Protein AF-A0A6A6UKQ2-F1 (afdb_monomer_lite)

Foldseek 3Di:
DDDDDDPPDPDDDDDDVPPPPCPPVNVVVVLVVLVVVLVVVLVVLLVVLLVLLVVLLVLLVVLCVLQDDVLNVLLNLLSVLLNCCSPPPAQFADDPDDPDRPDDPPPQDPCNVVSLVVSLVSLVVLLVQLVVCVVVVNDHVNNNSVSSNSSNVSSVVSVVSSNVSRDHPVVVVVVVVVVVVVD

Structure (mmCIF, N/CA/C/O backbone):
data_AF-A0A6A6UKQ2-F1
#
_entry.id   AF-A0A6A6UKQ2-F1
#
loop_
_atom_site.group_PDB
_atom_site.id
_atom_site.type_symbol
_atom_site.label_atom_id
_atom_site.label_alt_id
_atom_site.label_comp_id
_atom_site.label_asym_id
_atom_site.label_entity_id
_atom_site.label_seq_id
_atom_site.pdbx_PDB_ins_code
_atom_site.Cartn_x
_atom_site.Cartn_y
_atom_site.Cartn_z
_atom_site.occupancy
_atom_site.B_iso_or_equiv
_atom_site.auth_seq_id
_atom_site.auth_comp_id
_atom_site.auth_asym_id
_atom_site.auth_atom_id
_atom_site.pdbx_PDB_model_num
ATOM 1 N N . MET A 1 1 ? -30.447 -41.770 9.746 1.00 37.84 1 MET A N 1
ATOM 2 C CA . MET A 1 1 ? -29.540 -41.079 8.798 1.00 37.84 1 MET A CA 1
ATOM 3 C C . MET A 1 1 ? -30.405 -40.211 7.889 1.00 37.84 1 MET A C 1
ATOM 5 O O . MET A 1 1 ? -31.390 -40.744 7.416 1.00 37.84 1 MET A O 1
ATOM 9 N N . ALA A 1 2 ? -30.193 -38.932 7.585 1.00 40.84 2 ALA A N 1
ATOM 10 C CA . ALA A 1 2 ? -29.421 -37.831 8.152 1.00 40.84 2 ALA A CA 1
ATOM 11 C C . ALA A 1 2 ? -29.992 -36.542 7.496 1.00 40.84 2 ALA A C 1
ATOM 13 O O . ALA A 1 2 ? -30.039 -36.449 6.277 1.00 40.84 2 ALA A O 1
ATOM 14 N N . THR A 1 3 ? -30.465 -35.604 8.324 1.00 48.41 3 THR A N 1
ATOM 15 C CA . THR A 1 3 ? -30.594 -34.143 8.109 1.00 48.41 3 THR A CA 1
ATOM 16 C C . THR A 1 3 ? -31.091 -33.590 6.762 1.00 48.41 3 THR A C 1
ATOM 18 O O . THR A 1 3 ? -30.302 -33.219 5.893 1.00 48.41 3 THR A O 1
ATOM 21 N N . THR A 1 4 ? -32.398 -33.328 6.686 1.00 44.38 4 THR A N 1
ATOM 22 C CA . THR A 1 4 ? -32.986 -32.350 5.755 1.00 44.38 4 THR A CA 1
ATOM 23 C C . THR A 1 4 ? -32.857 -30.947 6.357 1.00 44.38 4 THR A C 1
ATOM 25 O O . THR A 1 4 ? -33.493 -30.631 7.360 1.00 44.38 4 THR A O 1
ATOM 28 N N . ARG A 1 5 ? -32.005 -30.093 5.775 1.00 55.59 5 ARG A N 1
ATOM 29 C CA . ARG A 1 5 ? -31.874 -28.678 6.164 1.00 55.59 5 ARG A CA 1
ATOM 30 C C . ARG A 1 5 ? -33.072 -27.883 5.637 1.00 55.59 5 ARG A C 1
ATOM 32 O O . ARG A 1 5 ? -33.169 -27.639 4.437 1.00 55.59 5 ARG A O 1
ATOM 39 N N . LEU A 1 6 ? -33.958 -27.451 6.531 1.00 50.25 6 LEU A N 1
ATOM 40 C CA . LEU A 1 6 ? -35.013 -26.486 6.220 1.00 50.25 6 LEU A CA 1
ATOM 41 C C . LEU A 1 6 ? -34.372 -25.114 5.966 1.00 50.25 6 LEU A C 1
ATOM 43 O O . LEU A 1 6 ? -33.839 -24.488 6.881 1.00 50.25 6 LEU A O 1
ATOM 47 N N . ARG A 1 7 ? -34.420 -24.640 4.715 1.00 56.03 7 ARG A N 1
ATOM 48 C CA . ARG A 1 7 ? -34.223 -23.218 4.413 1.00 56.03 7 ARG A CA 1
ATOM 49 C C . ARG A 1 7 ? -35.402 -22.471 5.028 1.00 56.03 7 ARG A C 1
ATOM 51 O O . ARG A 1 7 ? -36.503 -22.502 4.488 1.00 56.03 7 ARG A O 1
ATOM 58 N N . ARG A 1 8 ? -35.172 -21.840 6.178 1.00 47.69 8 ARG A N 1
ATOM 59 C CA . ARG A 1 8 ? -36.111 -20.895 6.779 1.00 47.69 8 ARG A CA 1
ATOM 60 C C . ARG A 1 8 ? -36.181 -19.681 5.856 1.00 47.69 8 ARG A C 1
ATOM 62 O O . ARG A 1 8 ? -35.277 -18.853 5.854 1.00 47.69 8 ARG A O 1
ATOM 69 N N . ALA A 1 9 ? -37.202 -19.638 5.008 1.00 45.66 9 ALA A N 1
ATOM 70 C CA . ALA A 1 9 ? -37.552 -18.429 4.285 1.00 45.66 9 ALA A CA 1
ATOM 71 C C . ALA A 1 9 ? -37.905 -17.350 5.319 1.00 45.66 9 ALA A C 1
ATOM 73 O O . ALA A 1 9 ? -38.608 -17.643 6.290 1.00 45.66 9 ALA A O 1
ATOM 74 N N . LEU A 1 10 ? -37.387 -16.134 5.132 1.00 55.38 10 LEU A N 1
ATOM 75 C CA . LEU A 1 10 ? -37.852 -14.958 5.860 1.00 55.38 10 LEU A CA 1
ATOM 76 C C . LEU A 1 10 ? -39.317 -14.725 5.476 1.00 55.38 10 LEU A C 1
ATOM 78 O O . LEU A 1 10 ? -39.611 -14.089 4.469 1.00 55.38 10 LEU A O 1
ATOM 82 N N . ALA A 1 11 ? -40.227 -15.311 6.247 1.00 46.25 11 ALA A N 1
ATOM 83 C CA . ALA A 1 11 ? -41.631 -14.956 6.232 1.00 46.25 11 ALA A CA 1
ATOM 84 C C . ALA A 1 11 ? -41.791 -13.721 7.131 1.00 46.25 11 ALA A C 1
ATOM 86 O O . ALA A 1 11 ? -41.466 -13.826 8.317 1.00 46.25 11 ALA A O 1
ATOM 87 N N . PRO A 1 12 ? -42.245 -12.568 6.611 1.00 49.94 12 PRO A N 1
ATOM 88 C CA . PRO A 1 12 ? -42.694 -11.476 7.462 1.00 49.94 12 PRO A CA 1
ATOM 89 C C . PRO A 1 12 ? -44.024 -11.912 8.097 1.00 49.94 12 PRO A C 1
ATOM 91 O O . PRO A 1 12 ? -44.971 -12.189 7.354 1.00 49.94 12 PRO A O 1
ATOM 94 N N . PRO A 1 13 ? -44.114 -12.066 9.431 1.00 47.12 13 PRO A N 1
ATOM 95 C CA . PRO A 1 13 ? -45.378 -12.395 10.052 1.00 47.12 13 PRO A CA 1
ATOM 96 C C . PRO A 1 13 ? -46.236 -11.128 10.123 1.00 47.12 13 PRO A C 1
ATOM 98 O O . PRO A 1 13 ? -45.798 -10.065 10.552 1.00 47.12 13 PRO A O 1
ATOM 101 N N . THR A 1 14 ? -47.443 -11.300 9.611 1.00 44.00 14 THR A N 1
ATOM 102 C CA . THR A 1 14 ? -48.601 -10.411 9.540 1.00 44.00 14 THR A CA 1
ATOM 103 C C . THR A 1 14 ? -49.045 -9.822 10.880 1.00 44.00 14 THR A C 1
ATOM 105 O O . THR A 1 14 ? -49.025 -10.530 11.882 1.00 44.00 14 THR A O 1
ATOM 108 N N . ASP A 1 15 ? -49.518 -8.572 10.817 1.00 44.22 15 ASP A N 1
ATOM 109 C CA . ASP A 1 15 ? -50.519 -7.864 11.638 1.00 44.22 15 ASP A CA 1
ATOM 110 C C . ASP A 1 15 ? -51.111 -8.607 12.859 1.00 44.22 15 ASP A C 1
ATOM 112 O O . ASP A 1 15 ? -52.286 -8.974 12.865 1.00 44.22 15 ASP A O 1
ATOM 116 N N . ASP A 1 16 ? -50.323 -8.761 13.924 1.00 45.16 16 ASP A N 1
ATOM 117 C CA . ASP A 1 16 ? -50.795 -9.097 15.274 1.00 45.16 16 ASP A CA 1
ATOM 118 C C . ASP A 1 16 ? -50.137 -8.095 16.252 1.00 45.16 16 ASP A C 1
ATOM 120 O O . ASP A 1 16 ? -48.919 -7.904 16.179 1.00 45.16 16 ASP A O 1
ATOM 124 N N . PRO A 1 17 ? -50.877 -7.411 17.152 1.00 45.94 17 PRO A N 1
ATOM 125 C CA . PRO A 1 17 ? -50.390 -6.269 17.945 1.00 45.94 17 PRO A CA 1
ATOM 126 C C . PRO A 1 17 ? -49.435 -6.656 19.091 1.00 45.94 17 PRO A C 1
ATOM 128 O O . PRO A 1 17 ? -49.243 -5.901 20.039 1.00 45.94 17 PRO A O 1
ATOM 131 N N . THR A 1 18 ? -48.824 -7.834 19.005 1.00 44.44 18 THR A N 1
ATOM 132 C CA . THR A 1 18 ? -47.739 -8.300 19.867 1.00 44.44 18 THR A CA 1
ATOM 133 C C . THR A 1 18 ? -46.530 -8.645 19.006 1.00 44.44 18 THR A C 1
ATOM 135 O O . THR A 1 18 ? -45.956 -9.731 19.116 1.00 44.44 18 THR A O 1
ATOM 138 N N . THR A 1 19 ? -46.135 -7.724 18.122 1.00 50.94 19 THR A N 1
ATOM 139 C CA . THR A 1 19 ? -44.723 -7.583 17.757 1.00 50.94 19 THR A CA 1
ATOM 140 C C . THR A 1 19 ? -43.952 -7.679 19.060 1.00 50.94 19 THR A C 1
ATOM 142 O O . THR A 1 19 ? -44.188 -6.875 19.960 1.00 50.94 19 THR A O 1
ATOM 145 N N . ALA A 1 20 ? -43.125 -8.712 19.201 1.00 52.91 20 ALA A N 1
ATOM 146 C CA . ALA A 1 20 ? -42.145 -8.775 20.266 1.00 52.91 20 ALA A CA 1
ATOM 147 C C . ALA A 1 20 ? -41.237 -7.558 20.072 1.00 52.91 20 ALA A C 1
ATOM 149 O O . ALA A 1 20 ? -40.274 -7.604 19.306 1.00 52.91 20 ALA A O 1
ATOM 150 N N . ASP A 1 21 ? -41.646 -6.438 20.668 1.00 53.00 21 ASP A N 1
ATOM 151 C CA . ASP A 1 21 ? -40.795 -5.311 20.984 1.00 53.00 21 ASP A CA 1
ATOM 152 C C . ASP A 1 21 ? -39.609 -5.955 21.681 1.00 53.00 21 ASP A C 1
ATOM 154 O O . ASP A 1 21 ? -39.752 -6.476 22.783 1.00 53.00 21 ASP A O 1
ATOM 158 N N . LEU A 1 22 ? -38.472 -6.039 20.992 1.00 54.25 22 LEU A N 1
ATOM 159 C CA . LEU A 1 22 ? -37.225 -6.353 21.668 1.00 54.25 22 LEU A CA 1
ATOM 160 C C . LEU A 1 22 ? -37.110 -5.328 22.792 1.00 54.25 22 LEU A C 1
ATOM 162 O O . LEU A 1 22 ? -37.033 -4.129 22.505 1.00 54.25 22 LEU A O 1
ATOM 166 N N . ASP A 1 23 ? -37.139 -5.803 24.032 1.00 65.06 23 ASP A N 1
ATOM 167 C CA . ASP A 1 23 ? -37.046 -4.999 25.238 1.00 65.06 23 ASP A CA 1
ATOM 168 C C . ASP A 1 23 ? -35.919 -3.970 25.048 1.00 65.06 23 ASP A C 1
ATOM 170 O O . ASP A 1 23 ? -34.850 -4.304 24.527 1.00 65.06 23 ASP A O 1
ATOM 174 N N . GLU A 1 24 ? -36.113 -2.703 25.438 1.00 63.62 24 GLU A N 1
ATOM 175 C CA . GLU A 1 24 ? -35.084 -1.669 25.208 1.00 63.62 24 GLU A CA 1
ATOM 176 C C . GLU A 1 24 ? -33.717 -2.071 25.807 1.00 63.62 24 GLU A C 1
ATOM 178 O O . GLU A 1 24 ? -32.667 -1.686 25.280 1.00 63.62 24 GLU A O 1
ATOM 183 N N . GLN A 1 25 ? -33.734 -2.891 26.866 1.00 64.44 25 GLN A N 1
ATOM 184 C CA . GLN A 1 25 ? -32.562 -3.571 27.413 1.00 64.44 25 GLN A CA 1
ATOM 185 C C . GLN A 1 25 ? -31.912 -4.560 26.427 1.00 64.44 25 GLN A C 1
ATOM 187 O O . GLN A 1 25 ? -30.702 -4.470 26.216 1.00 64.44 25 GLN A O 1
ATOM 192 N N . GLU A 1 26 ? -32.671 -5.469 25.805 1.00 67.25 26 GLU A N 1
ATOM 193 C CA . GLU A 1 26 ? -32.144 -6.454 24.847 1.00 67.25 26 GLU A CA 1
ATOM 194 C C . GLU A 1 26 ? -31.586 -5.780 23.585 1.00 67.25 26 GLU A C 1
ATOM 196 O O . GLU A 1 26 ? -30.521 -6.165 23.100 1.00 67.25 26 GLU A O 1
ATOM 201 N N . GLN A 1 27 ? -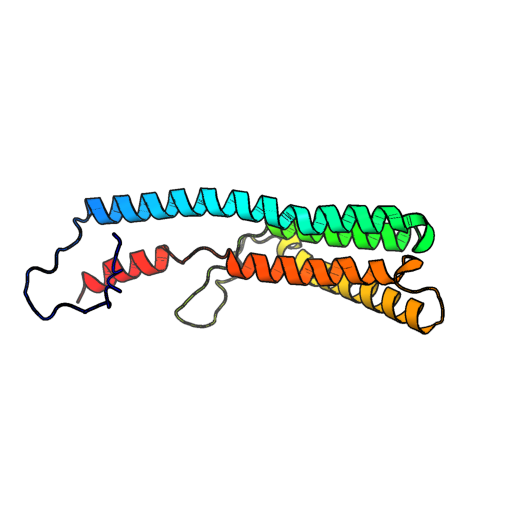32.230 -4.720 23.076 1.00 65.19 27 GLN A N 1
ATOM 202 C CA . GLN A 1 27 ? -31.678 -3.932 21.964 1.00 65.19 27 GLN A CA 1
ATOM 203 C C . GLN A 1 27 ? -30.360 -3.243 22.337 1.00 65.19 27 GLN A C 1
ATOM 205 O O . GLN A 1 27 ? -29.421 -3.241 21.537 1.00 65.19 27 GLN A O 1
ATOM 210 N N . ALA A 1 28 ? -30.262 -2.657 23.535 1.00 74.00 28 ALA A N 1
ATOM 211 C CA . ALA A 1 28 ? -29.033 -2.013 23.999 1.00 74.00 28 ALA A C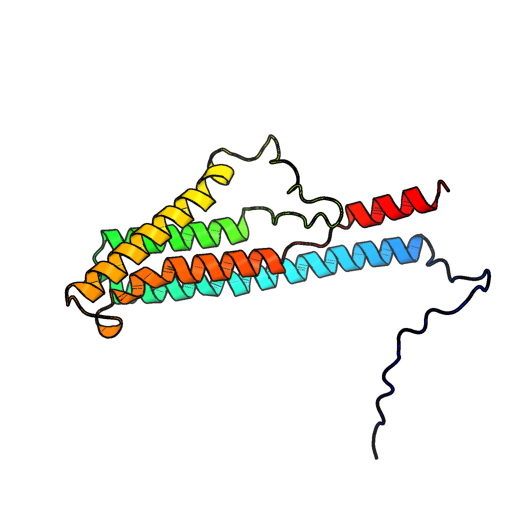A 1
ATOM 212 C C . ALA A 1 28 ? -27.891 -3.026 24.181 1.00 74.00 28 ALA A C 1
ATOM 214 O O . ALA A 1 28 ? -26.739 -2.741 23.827 1.00 74.00 28 ALA A O 1
ATOM 215 N N . GLU A 1 29 ? -28.208 -4.223 24.676 1.00 79.50 29 GLU A N 1
ATOM 216 C CA . GLU A 1 29 ? -27.265 -5.332 24.783 1.00 79.50 29 GLU A CA 1
ATOM 217 C C . GLU A 1 29 ? -26.819 -5.818 23.398 1.00 79.50 29 GLU A C 1
ATOM 219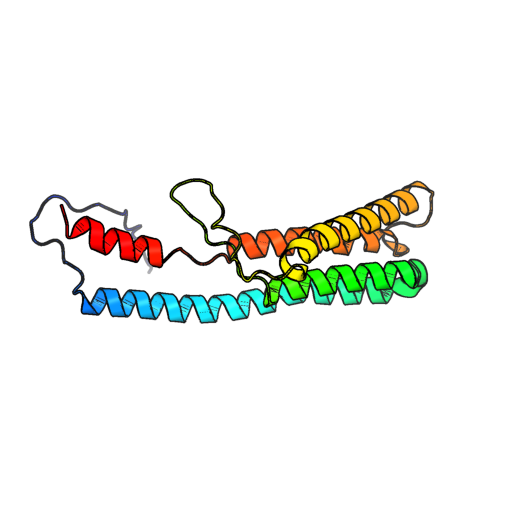 O O . GLU A 1 29 ? -25.617 -5.962 23.160 1.00 79.50 29 GLU A O 1
ATOM 224 N N . LEU A 1 30 ? -27.742 -5.950 22.437 1.00 76.69 30 LEU A N 1
ATOM 225 C CA . LEU A 1 30 ? -27.406 -6.298 21.056 1.00 76.69 30 LEU A CA 1
ATOM 226 C C . LEU A 1 30 ? -26.504 -5.250 20.403 1.00 76.69 30 LEU A C 1
ATOM 228 O O . LEU A 1 30 ? -25.473 -5.615 19.849 1.00 76.69 30 LEU A O 1
ATOM 232 N N . ILE A 1 31 ? -26.826 -3.958 20.498 1.00 74.88 31 ILE A N 1
ATOM 233 C CA . ILE A 1 31 ? -25.994 -2.878 19.941 1.00 74.88 31 ILE A CA 1
ATOM 234 C C . ILE A 1 31 ? -24.593 -2.899 20.565 1.00 74.88 31 ILE A C 1
ATOM 236 O O . ILE A 1 31 ? -23.593 -2.748 19.861 1.00 74.88 31 ILE A O 1
ATOM 240 N N . THR A 1 32 ? -24.498 -3.128 21.876 1.00 77.06 32 THR A N 1
ATOM 241 C CA . THR A 1 32 ? -23.211 -3.213 22.582 1.00 77.06 32 THR A CA 1
ATOM 242 C C . THR A 1 32 ? -22.417 -4.448 22.149 1.00 77.06 32 THR A C 1
ATOM 244 O O . THR A 1 32 ? -21.213 -4.363 21.885 1.00 77.06 32 THR A O 1
ATOM 247 N N . SER A 1 33 ? -23.085 -5.593 22.004 1.00 75.06 33 SER A N 1
ATOM 248 C CA . SER A 1 33 ? -22.489 -6.833 21.498 1.00 75.06 33 SER A CA 1
ATOM 249 C C . SER A 1 33 ? -21.998 -6.679 20.052 1.00 75.06 33 SER A C 1
ATOM 251 O O . SER A 1 33 ? -20.877 -7.069 19.740 1.00 75.06 33 SER A O 1
ATOM 253 N N . LEU A 1 34 ? -22.766 -6.004 19.192 1.00 71.25 34 LEU A N 1
ATOM 254 C CA . LEU A 1 34 ? -22.395 -5.701 17.811 1.00 71.25 34 LEU A CA 1
ATOM 255 C C . LEU A 1 34 ? -21.191 -4.761 17.756 1.00 71.25 34 LEU A C 1
ATOM 257 O O . LEU A 1 34 ? -20.228 -5.067 17.062 1.00 71.25 34 LEU A O 1
ATOM 261 N N . ARG A 1 35 ? -21.172 -3.681 18.550 1.00 68.00 35 ARG A N 1
ATOM 262 C CA . ARG A 1 35 ? -20.020 -2.762 18.634 1.00 68.00 35 ARG A CA 1
ATOM 263 C C . ARG A 1 35 ? -18.746 -3.470 19.101 1.00 68.00 35 ARG A C 1
ATOM 265 O O . ARG A 1 35 ? -17.672 -3.254 18.542 1.00 68.00 35 ARG A O 1
ATOM 272 N N . THR A 1 36 ? -18.845 -4.319 20.123 1.00 65.38 36 THR A N 1
ATOM 273 C CA . THR A 1 36 ? -17.682 -5.045 20.666 1.00 65.38 36 THR A CA 1
ATOM 274 C C . THR A 1 36 ? -17.188 -6.143 19.724 1.00 65.38 36 THR A C 1
ATOM 276 O O . THR A 1 36 ? -15.976 -6.321 19.566 1.00 65.38 36 THR A O 1
ATOM 279 N N . HIS A 1 37 ? -18.102 -6.846 19.052 1.00 61.22 37 HIS A N 1
ATOM 280 C CA . HIS A 1 37 ? -17.766 -7.849 18.047 1.00 61.22 37 HIS A CA 1
ATOM 281 C C . HIS A 1 37 ? -17.127 -7.216 16.800 1.00 61.22 37 HIS A C 1
ATOM 283 O O . HIS A 1 37 ? -16.097 -7.701 16.323 1.00 61.22 37 HIS A O 1
ATOM 289 N N . ASP A 1 38 ? -17.663 -6.088 16.333 1.00 62.72 38 ASP A N 1
ATOM 290 C CA . ASP A 1 38 ? -17.182 -5.368 15.151 1.00 62.72 38 ASP A CA 1
ATOM 291 C C . ASP A 1 38 ? -15.782 -4.762 15.363 1.00 62.72 38 ASP A C 1
ATOM 293 O O . ASP A 1 38 ? -14.899 -4.877 14.506 1.00 62.72 38 ASP A O 1
ATOM 297 N N . ALA A 1 39 ? -15.507 -4.231 16.561 1.00 59.59 39 ALA A N 1
ATOM 298 C CA . ALA A 1 39 ? -14.195 -3.685 16.912 1.00 59.59 39 ALA A CA 1
ATOM 299 C C . ALA A 1 39 ? -13.079 -4.749 16.911 1.00 59.59 39 ALA A C 1
ATOM 301 O O . ALA A 1 39 ? -11.977 -4.506 16.406 1.00 59.59 39 ALA A O 1
ATOM 302 N N . ARG A 1 40 ? -13.354 -5.948 17.450 1.00 52.88 40 ARG A N 1
ATOM 303 C CA . ARG A 1 40 ? -12.376 -7.052 17.507 1.00 52.88 40 ARG A CA 1
ATOM 304 C C . ARG A 1 40 ? -12.115 -7.652 16.127 1.00 52.88 40 ARG A C 1
ATOM 306 O O . ARG A 1 40 ? -10.969 -7.946 15.790 1.00 52.88 40 ARG A O 1
ATOM 313 N N . SER A 1 41 ? -13.176 -7.799 15.340 1.00 58.84 41 SER A N 1
ATOM 314 C CA . SER A 1 41 ? -13.134 -8.251 13.951 1.00 58.84 41 SER A CA 1
ATOM 315 C C . SER A 1 41 ? -12.282 -7.304 13.093 1.00 58.84 41 SER A C 1
ATOM 317 O O . SER A 1 41 ? -11.316 -7.720 12.447 1.00 58.84 41 SER A O 1
ATOM 319 N N . SER A 1 42 ? -12.534 -5.999 13.211 1.00 67.12 42 SER A N 1
ATOM 320 C CA . SER A 1 42 ? -11.828 -4.950 12.472 1.00 67.12 42 SER A CA 1
ATOM 321 C C . SER A 1 42 ? -10.313 -4.940 12.708 1.00 67.12 42 SER A C 1
ATOM 323 O O . SER A 1 42 ? -9.545 -4.727 11.770 1.00 67.12 42 SER A O 1
ATOM 325 N N . ALA A 1 43 ? -9.847 -5.189 13.938 1.00 71.06 43 ALA A N 1
ATOM 326 C CA . ALA A 1 43 ? -8.415 -5.189 14.252 1.00 71.06 43 ALA A CA 1
ATOM 327 C C . ALA A 1 43 ? -7.662 -6.361 13.597 1.00 71.06 43 ALA A C 1
ATOM 329 O O . ALA A 1 43 ? -6.572 -6.170 13.052 1.00 71.06 43 ALA A O 1
ATOM 330 N N . ILE A 1 44 ? -8.254 -7.559 13.611 1.00 74.12 44 ILE A N 1
ATOM 331 C CA . ILE A 1 44 ? -7.657 -8.757 13.006 1.00 74.12 44 ILE A CA 1
ATOM 332 C C . ILE A 1 44 ? -7.612 -8.608 11.486 1.00 74.12 44 ILE A C 1
ATOM 334 O O . ILE A 1 44 ? -6.573 -8.869 10.880 1.00 74.12 44 ILE A O 1
ATOM 338 N N . TYR A 1 45 ? -8.694 -8.127 10.867 1.00 71.44 45 TYR A N 1
ATOM 339 C CA . TYR A 1 45 ? -8.706 -7.906 9.424 1.00 71.44 45 TYR A CA 1
ATOM 340 C C . TYR A 1 45 ? -7.712 -6.830 8.991 1.00 71.44 45 TYR A C 1
ATOM 342 O O . TYR A 1 45 ? -7.003 -7.041 8.012 1.00 71.44 45 TYR A O 1
ATOM 350 N N . ARG A 1 46 ? -7.568 -5.727 9.739 1.00 80.50 46 ARG A N 1
ATOM 351 C CA . ARG A 1 46 ? -6.520 -4.726 9.468 1.00 80.50 46 ARG A CA 1
ATOM 352 C C . ARG A 1 46 ? -5.120 -5.332 9.550 1.00 80.50 46 ARG A C 1
ATOM 354 O O . ARG A 1 46 ? -4.310 -5.077 8.667 1.00 80.50 46 ARG A O 1
ATOM 361 N N . ALA A 1 47 ? -4.847 -6.163 10.557 1.00 81.50 47 ALA A N 1
ATOM 362 C CA . ALA A 1 47 ? -3.556 -6.837 10.688 1.00 81.50 47 ALA A CA 1
ATOM 363 C C . ALA A 1 47 ? -3.286 -7.815 9.531 1.00 81.50 47 ALA A C 1
ATOM 365 O O . ALA A 1 47 ? -2.193 -7.815 8.971 1.00 81.50 47 ALA A O 1
ATOM 366 N N . LEU A 1 48 ? -4.284 -8.607 9.126 1.00 85.31 48 LEU A N 1
ATOM 367 C CA . LEU A 1 48 ? -4.165 -9.527 7.991 1.00 85.31 48 LEU A CA 1
ATOM 368 C C . LEU A 1 48 ? -3.970 -8.779 6.667 1.00 85.31 48 LEU A C 1
ATOM 370 O O . LEU A 1 48 ? -3.084 -9.131 5.893 1.00 85.31 48 LEU A O 1
ATOM 374 N N . PHE A 1 49 ? -4.737 -7.715 6.422 1.00 85.75 49 PHE A N 1
ATOM 375 C CA . PHE A 1 49 ? -4.572 -6.886 5.227 1.00 85.75 49 PHE A CA 1
ATOM 376 C C . PHE A 1 49 ? -3.235 -6.144 5.211 1.00 85.75 49 PHE A C 1
ATOM 378 O O . PHE A 1 49 ? -2.701 -5.923 4.129 1.00 85.75 49 PHE A O 1
ATOM 385 N N . ALA A 1 50 ? -2.657 -5.813 6.371 1.00 88.50 50 ALA A N 1
ATOM 386 C CA . ALA A 1 50 ? -1.324 -5.221 6.464 1.00 88.50 50 ALA A CA 1
ATOM 387 C C . ALA A 1 50 ? -0.205 -6.194 6.058 1.00 88.50 50 ALA A C 1
ATOM 389 O O . ALA A 1 50 ? 0.859 -5.746 5.631 1.00 88.50 50 ALA A O 1
ATOM 390 N N . LEU A 1 51 ? -0.431 -7.511 6.111 1.00 91.56 51 LEU A N 1
ATOM 391 C CA . LEU A 1 51 ? 0.553 -8.480 5.617 1.00 91.56 51 LEU A CA 1
ATOM 392 C C . LEU A 1 51 ? 0.770 -8.348 4.107 1.00 91.56 51 LEU A C 1
ATOM 394 O O . LEU A 1 51 ? 1.882 -8.571 3.643 1.00 91.56 51 LEU A O 1
ATOM 398 N N . VAL A 1 52 ? -0.248 -7.939 3.346 1.00 92.50 52 VAL A N 1
ATOM 399 C CA . VAL A 1 52 ? -0.154 -7.782 1.886 1.00 92.50 52 VAL A CA 1
ATOM 400 C C . VAL A 1 52 ? 0.928 -6.760 1.487 1.00 92.50 52 VAL A C 1
ATOM 402 O O . VAL A 1 52 ? 1.865 -7.149 0.788 1.00 92.50 52 VAL A O 1
ATOM 405 N N . PRO A 1 53 ? 0.889 -5.491 1.945 1.00 92.25 53 PRO A N 1
ATOM 406 C CA . PRO A 1 53 ? 1.948 -4.525 1.663 1.00 92.25 53 PRO A CA 1
ATOM 407 C C . PRO A 1 53 ? 3.295 -4.877 2.298 1.00 92.25 53 PRO A C 1
ATOM 409 O O . PRO A 1 53 ? 4.329 -4.535 1.729 1.00 92.25 53 PRO A O 1
ATOM 412 N N . VAL A 1 54 ? 3.322 -5.581 3.433 1.00 93.38 54 VAL A N 1
ATOM 413 C CA . VAL A 1 54 ? 4.585 -6.011 4.053 1.00 93.38 54 VAL A CA 1
ATOM 414 C C . VAL A 1 54 ? 5.280 -7.079 3.206 1.00 93.38 54 VAL A C 1
ATOM 416 O O . VAL A 1 54 ? 6.464 -6.944 2.902 1.00 93.38 54 VAL A O 1
ATOM 419 N N . LEU A 1 55 ? 4.551 -8.109 2.771 1.00 94.12 55 LEU A N 1
ATOM 420 C CA . LEU A 1 55 ? 5.083 -9.154 1.893 1.00 94.12 55 LEU A CA 1
ATOM 421 C C . LEU A 1 55 ? 5.521 -8.572 0.546 1.00 94.12 55 LEU A C 1
ATOM 423 O O . LEU A 1 55 ? 6.609 -8.883 0.068 1.00 94.12 55 LEU A O 1
ATOM 427 N N . ALA A 1 56 ? 4.724 -7.665 -0.021 1.00 92.75 56 ALA A N 1
ATOM 428 C CA . ALA A 1 56 ? 5.096 -6.897 -1.204 1.00 92.75 56 ALA A CA 1
ATOM 429 C C . ALA A 1 56 ? 6.417 -6.135 -1.020 1.00 92.75 56 ALA A C 1
ATOM 431 O O . ALA A 1 56 ? 7.278 -6.167 -1.896 1.00 92.75 56 ALA A O 1
ATOM 432 N N . GLY A 1 57 ? 6.603 -5.495 0.137 1.00 91.94 57 GLY A N 1
ATOM 433 C CA . GLY A 1 57 ? 7.831 -4.775 0.466 1.00 91.94 57 GLY A CA 1
ATOM 434 C C . GLY A 1 57 ? 9.049 -5.692 0.516 1.00 91.94 57 GLY A C 1
ATOM 435 O O . GLY A 1 57 ? 10.103 -5.327 0.003 1.00 91.94 57 GLY A O 1
ATOM 436 N N . LEU A 1 58 ? 8.899 -6.903 1.060 1.00 93.50 58 LEU A N 1
ATOM 437 C CA . LEU A 1 58 ? 9.966 -7.908 1.076 1.00 93.50 58 LEU A CA 1
ATOM 438 C C . LEU A 1 58 ? 10.342 -8.375 -0.336 1.00 93.50 58 LEU A C 1
ATOM 440 O O . LEU A 1 58 ? 11.530 -8.510 -0.632 1.00 93.50 58 LEU A O 1
ATOM 444 N N . LEU A 1 59 ? 9.357 -8.572 -1.218 1.00 91.88 59 LEU A N 1
ATOM 445 C CA . LEU A 1 59 ? 9.611 -8.932 -2.616 1.00 91.88 59 LEU A CA 1
ATOM 446 C C . LEU A 1 59 ? 10.365 -7.818 -3.349 1.00 91.88 59 LEU A C 1
ATOM 448 O O . LEU A 1 59 ? 11.404 -8.079 -3.951 1.00 91.88 59 LEU A O 1
ATOM 452 N N . VAL A 1 60 ? 9.919 -6.567 -3.223 1.00 90.19 60 VAL A N 1
ATOM 453 C CA . VAL A 1 60 ? 10.614 -5.416 -3.823 1.00 90.19 60 VAL A CA 1
ATOM 454 C C . VAL A 1 60 ? 12.036 -5.277 -3.273 1.00 90.19 60 VAL A C 1
ATOM 456 O O . VAL A 1 60 ? 12.967 -5.005 -4.029 1.00 90.19 60 VAL A O 1
ATOM 459 N N . LEU A 1 61 ? 12.232 -5.516 -1.973 1.00 91.56 61 LEU A N 1
ATOM 460 C CA . LEU A 1 61 ? 13.551 -5.463 -1.347 1.00 91.56 61 LEU A CA 1
ATOM 461 C C . LEU A 1 61 ? 14.491 -6.548 -1.892 1.00 91.56 61 LEU A C 1
ATOM 463 O O . LEU A 1 61 ? 15.676 -6.286 -2.088 1.00 91.56 61 LEU A O 1
ATOM 467 N N . SER A 1 62 ? 13.967 -7.740 -2.196 1.00 89.81 62 SER A N 1
ATOM 468 C CA . SER A 1 62 ? 14.748 -8.803 -2.842 1.00 89.81 62 SER A CA 1
ATOM 469 C C . SER A 1 62 ? 15.233 -8.407 -4.245 1.00 89.81 62 SER A C 1
ATOM 471 O O . SER A 1 62 ? 16.330 -8.787 -4.651 1.00 89.81 62 SER A O 1
ATOM 473 N N . SER A 1 63 ? 14.475 -7.557 -4.944 1.00 87.25 63 SER A N 1
ATOM 474 C CA . SER A 1 63 ? 14.804 -7.037 -6.277 1.00 87.25 63 SER A CA 1
ATOM 475 C C . SER A 1 63 ? 15.551 -5.696 -6.256 1.00 87.25 63 SER A C 1
ATOM 477 O O . SER A 1 63 ? 15.836 -5.136 -7.315 1.00 87.25 63 SER A O 1
ATOM 479 N N . ALA A 1 64 ? 15.931 -5.184 -5.079 1.00 88.06 64 ALA A N 1
ATOM 480 C CA . ALA A 1 64 ? 16.482 -3.835 -4.922 1.00 88.06 64 ALA A CA 1
ATOM 481 C C . ALA A 1 64 ? 17.740 -3.563 -5.761 1.00 88.06 64 ALA A C 1
ATOM 483 O O . ALA A 1 64 ? 17.968 -2.440 -6.216 1.00 88.06 64 ALA A O 1
ATOM 484 N N . ARG A 1 65 ? 18.565 -4.595 -5.982 1.00 86.25 65 ARG A N 1
ATOM 485 C CA . ARG A 1 65 ? 19.789 -4.480 -6.786 1.00 86.25 65 ARG A CA 1
ATOM 486 C C . ARG A 1 65 ? 19.498 -4.223 -8.263 1.00 86.25 65 ARG A C 1
ATOM 488 O O . ARG A 1 65 ? 20.307 -3.569 -8.910 1.00 86.25 65 ARG A O 1
ATOM 495 N N . SER A 1 66 ? 18.379 -4.732 -8.769 1.00 84.75 66 SER A N 1
ATOM 496 C CA . SER A 1 66 ? 18.029 -4.609 -10.181 1.00 84.75 66 SER A CA 1
ATOM 497 C C . SER A 1 66 ? 17.345 -3.280 -10.487 1.00 84.75 66 SER A C 1
ATOM 499 O O . SER A 1 66 ? 17.755 -2.537 -11.368 1.00 84.75 66 SER A O 1
ATOM 501 N N . ILE A 1 67 ? 16.361 -2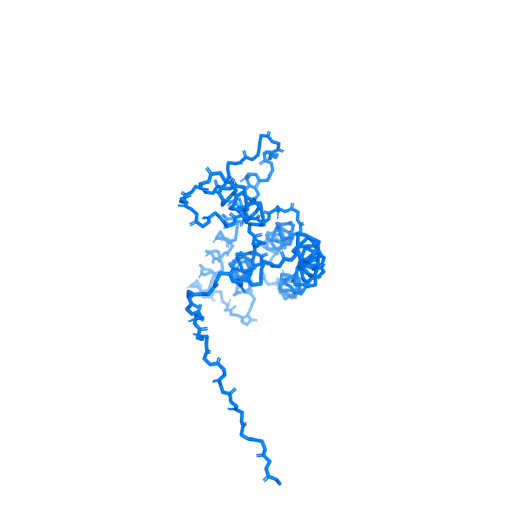.919 -9.665 1.00 85.94 67 ILE A N 1
ATOM 502 C CA . ILE A 1 67 ? 15.524 -1.727 -9.860 1.00 85.94 67 ILE A CA 1
ATOM 503 C C . ILE A 1 67 ? 16.250 -0.443 -9.404 1.00 85.94 67 ILE A C 1
ATOM 505 O O . ILE A 1 67 ? 15.875 0.682 -9.736 1.00 85.94 67 ILE A O 1
ATOM 509 N N . GLY A 1 68 ? 17.305 -0.599 -8.604 1.00 89.06 68 GLY A N 1
ATOM 510 C CA . GLY A 1 68 ? 18.074 0.501 -8.049 1.00 89.06 68 GLY A CA 1
ATOM 511 C C . GLY A 1 68 ? 17.457 1.094 -6.781 1.00 89.06 68 GLY A C 1
ATOM 512 O O . GLY A 1 68 ? 16.270 0.955 -6.464 1.00 89.06 68 GLY A O 1
ATOM 513 N N . LEU A 1 69 ? 18.306 1.786 -6.022 1.00 91.62 69 LEU A N 1
ATOM 514 C CA . LEU A 1 69 ? 17.993 2.259 -4.674 1.00 91.62 69 LEU A CA 1
ATOM 515 C C . LEU A 1 69 ? 16.833 3.264 -4.659 1.00 91.62 69 LEU A C 1
ATOM 517 O O . LEU A 1 69 ? 15.934 3.138 -3.833 1.00 91.62 69 LEU A O 1
ATOM 521 N N . ALA A 1 70 ? 16.819 4.233 -5.579 1.00 91.62 70 ALA A N 1
ATOM 522 C CA . ALA A 1 70 ? 15.795 5.281 -5.612 1.00 91.62 70 ALA A CA 1
ATOM 523 C C . ALA A 1 70 ? 14.381 4.710 -5.817 1.00 91.62 70 ALA A C 1
ATOM 525 O O . ALA A 1 70 ? 13.460 5.044 -5.073 1.00 91.62 70 ALA A O 1
ATOM 526 N N . MET A 1 71 ? 14.228 3.794 -6.775 1.00 91.94 71 MET A N 1
ATOM 527 C CA . MET A 1 71 ? 12.954 3.136 -7.072 1.00 91.94 71 MET A CA 1
ATOM 528 C C . MET A 1 71 ? 12.521 2.183 -5.952 1.00 91.94 71 MET A C 1
ATOM 530 O O . MET A 1 71 ? 11.338 2.116 -5.612 1.00 91.94 71 MET A O 1
ATOM 534 N N . THR A 1 72 ? 13.483 1.500 -5.324 1.00 92.12 72 THR A N 1
ATOM 535 C CA . THR A 1 72 ? 13.238 0.651 -4.148 1.00 92.12 72 THR A CA 1
ATOM 536 C C . THR A 1 72 ? 12.721 1.481 -2.973 1.00 92.12 72 THR A C 1
ATOM 538 O O . THR A 1 72 ? 11.710 1.127 -2.370 1.00 92.12 72 THR A O 1
ATOM 541 N N . LEU A 1 73 ? 13.366 2.613 -2.665 1.00 95.06 73 LEU A N 1
ATOM 542 C CA . LEU A 1 73 ? 12.920 3.517 -1.602 1.00 95.06 73 LEU A CA 1
ATOM 543 C C . LEU A 1 73 ? 11.555 4.133 -1.914 1.00 95.06 73 LEU A C 1
ATOM 545 O O . LEU A 1 73 ? 10.716 4.213 -1.020 1.00 95.06 73 LEU A O 1
ATOM 549 N N . GLY A 1 74 ? 11.307 4.523 -3.168 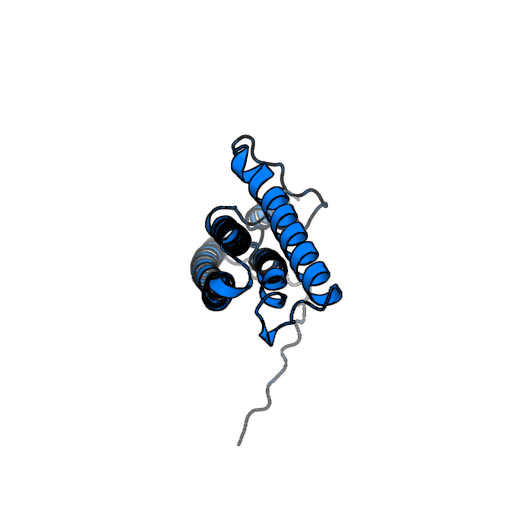1.00 94.06 74 GLY A N 1
ATOM 550 C CA . GLY A 1 74 ? 9.999 5.013 -3.606 1.00 94.06 74 GLY A CA 1
ATOM 551 C C . GLY A 1 74 ? 8.900 3.969 -3.407 1.00 94.06 74 GLY A C 1
ATOM 552 O O . GLY A 1 74 ? 7.853 4.264 -2.834 1.00 94.06 74 GLY A O 1
ATOM 553 N N . SER A 1 75 ? 9.167 2.721 -3.791 1.00 93.44 75 SER A N 1
ATOM 554 C CA . SER A 1 75 ? 8.239 1.600 -3.608 1.00 93.44 75 SER A CA 1
ATOM 555 C C . SER A 1 75 ? 7.985 1.299 -2.131 1.00 93.44 75 SER A C 1
ATOM 557 O O . SER A 1 75 ? 6.836 1.148 -1.720 1.00 93.44 75 SER A O 1
ATOM 559 N N . LEU A 1 76 ? 9.036 1.276 -1.307 1.00 95.44 76 LEU A N 1
ATOM 560 C CA . LEU A 1 76 ? 8.916 1.039 0.130 1.00 95.44 76 LEU A CA 1
ATOM 561 C C . LEU A 1 76 ? 8.169 2.183 0.830 1.00 95.44 76 LEU A C 1
ATOM 563 O O . LEU A 1 76 ? 7.346 1.929 1.704 1.00 95.44 76 LEU A O 1
ATOM 567 N N . SER A 1 77 ? 8.401 3.430 0.410 1.00 95.00 77 SER A N 1
ATOM 568 C CA . SER A 1 77 ? 7.667 4.603 0.889 1.00 95.00 77 SER A CA 1
ATOM 569 C C . SER A 1 77 ? 6.184 4.519 0.525 1.00 95.00 77 SER A C 1
ATOM 571 O O . SER A 1 77 ? 5.336 4.743 1.387 1.00 95.00 77 SER A O 1
ATOM 573 N N . SER A 1 78 ? 5.859 4.111 -0.706 1.00 94.38 78 SER A N 1
ATOM 574 C CA . SER A 1 78 ? 4.472 3.930 -1.142 1.00 94.38 78 SER A CA 1
ATOM 575 C C . SER A 1 78 ? 3.755 2.813 -0.368 1.00 94.38 78 SER A C 1
ATOM 577 O O . SER A 1 78 ? 2.622 2.977 0.098 1.00 94.38 78 SER A O 1
ATOM 579 N N . LEU A 1 79 ? 4.427 1.682 -0.139 1.00 93.88 79 LEU A N 1
ATOM 580 C CA . LEU A 1 79 ? 3.891 0.578 0.660 1.00 93.88 79 LEU A CA 1
ATOM 581 C C . LEU A 1 79 ? 3.736 0.963 2.138 1.00 93.88 79 LEU A C 1
ATOM 583 O O . LEU A 1 79 ? 2.708 0.660 2.742 1.00 93.88 79 LEU A O 1
ATOM 587 N N . ALA A 1 80 ? 4.698 1.694 2.706 1.00 92.44 80 ALA A N 1
ATOM 588 C CA . ALA A 1 80 ? 4.614 2.218 4.066 1.00 92.44 80 ALA A CA 1
ATOM 589 C C . ALA A 1 80 ? 3.465 3.225 4.218 1.00 92.44 80 ALA A C 1
ATOM 591 O O . ALA A 1 80 ? 2.706 3.141 5.181 1.00 92.44 80 ALA A O 1
ATOM 592 N N . ALA A 1 81 ? 3.275 4.123 3.247 1.00 91.38 81 ALA A N 1
ATOM 593 C CA . ALA A 1 81 ? 2.130 5.028 3.209 1.00 91.38 81 ALA A CA 1
ATOM 594 C C . ALA A 1 81 ? 0.807 4.250 3.115 1.00 91.38 81 ALA A C 1
ATOM 596 O O . ALA A 1 81 ? -0.159 4.586 3.795 1.00 91.38 81 ALA A O 1
ATOM 597 N N . THR A 1 82 ? 0.771 3.157 2.349 1.00 90.69 82 THR A N 1
ATOM 598 C CA . THR A 1 82 ? -0.397 2.269 2.254 1.00 90.69 82 THR A CA 1
ATOM 599 C C . THR A 1 82 ? -0.716 1.612 3.604 1.00 90.69 82 THR A C 1
ATOM 601 O O . THR A 1 82 ? -1.857 1.683 4.063 1.00 90.69 82 THR A O 1
ATOM 604 N N . VAL A 1 83 ? 0.283 1.064 4.305 1.00 90.50 83 VAL A N 1
ATOM 605 C CA . VAL A 1 83 ? 0.123 0.537 5.676 1.00 90.50 83 VAL A CA 1
ATOM 606 C C . VAL A 1 83 ? -0.342 1.631 6.635 1.00 90.50 83 VAL A C 1
ATOM 608 O O . VAL A 1 83 ? -1.267 1.416 7.415 1.00 90.50 83 VAL A O 1
ATOM 611 N N . TYR A 1 84 ? 0.249 2.823 6.553 1.00 88.62 84 TYR A N 1
ATOM 612 C CA . TYR A 1 84 ? -0.131 3.950 7.396 1.00 88.62 84 TYR A CA 1
ATOM 613 C C . TYR A 1 84 ? -1.602 4.323 7.197 1.00 88.62 84 TYR A C 1
ATOM 615 O O . TYR A 1 84 ? -2.338 4.443 8.174 1.00 88.62 84 TYR A O 1
ATOM 623 N N . THR A 1 85 ? -2.069 4.427 5.946 1.00 85.62 85 THR A N 1
ATOM 624 C CA . THR A 1 85 ? -3.489 4.696 5.677 1.00 85.62 85 THR A CA 1
ATOM 625 C C . THR A 1 85 ? -4.387 3.611 6.262 1.00 85.62 85 THR A C 1
ATOM 627 O O . THR A 1 85 ? -5.422 3.942 6.828 1.00 85.62 85 THR A O 1
ATOM 630 N N . LEU A 1 86 ? -3.982 2.336 6.202 1.00 83.00 86 LEU A N 1
ATOM 631 C CA . LEU A 1 86 ? -4.750 1.219 6.750 1.00 83.00 86 LEU A CA 1
ATOM 632 C C . LEU A 1 86 ? -4.951 1.320 8.273 1.00 83.00 86 LEU A C 1
ATOM 634 O O . LEU A 1 86 ? -6.044 1.011 8.747 1.00 83.00 86 LEU A O 1
ATOM 638 N N . TYR A 1 87 ? -3.932 1.766 9.014 1.00 80.62 87 TYR A N 1
ATOM 639 C CA . TYR A 1 87 ? -3.968 1.846 10.480 1.00 80.62 87 TYR A CA 1
ATOM 640 C C . TYR A 1 87 ? -4.506 3.169 11.029 1.00 80.62 87 TYR A C 1
ATOM 642 O O . TYR A 1 87 ? -5.235 3.149 12.019 1.00 80.62 87 TYR A O 1
ATOM 650 N N . TYR A 1 88 ? -4.138 4.296 10.417 1.00 76.12 88 TYR A N 1
ATOM 651 C CA . TYR A 1 88 ? -4.349 5.620 11.008 1.00 76.12 88 TYR A CA 1
ATOM 652 C C . TYR A 1 88 ? -5.492 6.412 10.375 1.00 76.12 88 TYR A C 1
ATOM 654 O O . TYR A 1 88 ? -6.067 7.252 11.057 1.00 76.12 88 TYR A O 1
ATOM 662 N N . LEU A 1 89 ? -5.874 6.143 9.118 1.00 72.81 89 LEU A N 1
ATOM 663 C CA . LEU A 1 89 ? -7.005 6.852 8.517 1.00 72.81 89 LEU A CA 1
ATOM 664 C C . LEU A 1 89 ? -8.331 6.188 8.916 1.00 72.81 89 LEU A C 1
ATOM 666 O O . LEU A 1 89 ? -8.514 4.996 8.612 1.00 72.81 89 LEU A O 1
ATOM 670 N N . PRO A 1 90 ? -9.281 6.939 9.512 1.00 65.12 90 PRO A N 1
ATOM 671 C CA . PRO A 1 90 ? -10.613 6.429 9.799 1.00 65.12 90 PRO A CA 1
ATOM 672 C C . PRO A 1 90 ? -11.273 5.936 8.508 1.00 65.12 90 PRO A C 1
ATOM 674 O O . PRO A 1 90 ? -11.059 6.472 7.417 1.00 65.12 90 PRO A O 1
ATOM 677 N N . LEU A 1 91 ? -12.016 4.838 8.619 1.00 63.09 91 LEU A N 1
ATOM 678 C CA . LEU A 1 91 ? -12.745 4.283 7.486 1.00 63.09 91 LEU A CA 1
ATOM 679 C C . LEU A 1 91 ? -13.915 5.222 7.171 1.00 63.09 91 LEU A C 1
ATOM 681 O O . LEU A 1 91 ? -14.595 5.646 8.108 1.00 63.09 91 LEU A O 1
ATOM 685 N N . PRO A 1 92 ? -14.136 5.583 5.896 1.00 58.56 92 PRO A N 1
ATOM 686 C CA . PRO A 1 92 ? -15.246 6.450 5.543 1.00 58.56 92 PRO A CA 1
ATOM 687 C C . PRO A 1 92 ? -16.557 5.765 5.959 1.00 58.56 92 PRO A C 1
ATOM 689 O O . PRO A 1 92 ? -16.772 4.611 5.582 1.00 58.56 92 PRO A O 1
ATOM 692 N N . PRO A 1 93 ? -17.416 6.429 6.748 1.00 55.41 93 PRO A N 1
ATOM 693 C CA . PRO A 1 93 ? -18.714 5.877 7.106 1.00 55.41 93 PRO A CA 1
ATOM 694 C C . PRO A 1 93 ? -19.568 5.730 5.844 1.00 55.41 93 PRO A C 1
ATOM 696 O O . PRO A 1 93 ? -19.612 6.634 5.003 1.00 55.41 93 PRO A O 1
ATOM 699 N N . ILE A 1 94 ? -20.226 4.580 5.701 1.00 54.75 94 ILE A N 1
ATOM 700 C CA . ILE A 1 94 ? -21.172 4.327 4.614 1.00 54.75 94 ILE A CA 1
ATOM 701 C C . ILE A 1 94 ? -22.485 5.033 4.979 1.00 54.75 94 ILE A C 1
ATOM 703 O O . ILE A 1 94 ? -23.267 4.518 5.771 1.00 54.75 94 ILE A O 1
ATOM 707 N N . ASP A 1 95 ? -22.727 6.223 4.422 1.00 52.72 95 ASP A N 1
ATOM 708 C CA . ASP A 1 95 ? -24.040 6.876 4.505 1.00 52.72 95 ASP A CA 1
ATOM 709 C C . ASP A 1 95 ? -24.986 6.226 3.478 1.00 52.72 95 ASP A C 1
ATOM 711 O O . ASP A 1 95 ? -24.919 6.519 2.283 1.00 52.72 95 ASP A O 1
ATOM 715 N N . GLU A 1 96 ? -25.909 5.374 3.933 1.00 50.66 96 GLU A N 1
ATOM 716 C CA . GLU A 1 96 ? -26.938 4.751 3.074 1.00 50.66 96 GLU A CA 1
ATOM 717 C C . GLU A 1 96 ? -28.003 5.748 2.557 1.00 50.66 96 GLU A C 1
ATOM 719 O O . GLU A 1 96 ? -28.853 5.399 1.742 1.00 50.66 96 GLU A O 1
ATOM 724 N N . GLY A 1 97 ? -27.980 7.012 2.994 1.00 45.94 97 GLY A N 1
ATOM 725 C CA . GLY A 1 97 ? -29.083 7.948 2.753 1.00 45.94 97 GLY A CA 1
ATOM 726 C C . GLY A 1 97 ? -28.948 8.865 1.538 1.00 45.94 97 GLY A C 1
ATOM 727 O O . GLY A 1 97 ? -29.914 9.056 0.804 1.00 45.94 97 GLY A O 1
ATOM 728 N N . LYS A 1 98 ? -27.801 9.515 1.335 1.00 42.38 98 LYS A N 1
ATOM 729 C CA . LYS A 1 98 ? -27.569 10.496 0.257 1.00 42.38 98 LYS A CA 1
ATOM 730 C C . LYS A 1 98 ? -26.065 10.587 0.056 1.00 42.38 98 LYS A C 1
ATOM 732 O O . LYS A 1 98 ? -25.372 10.864 1.023 1.00 42.38 98 LYS A O 1
ATOM 737 N N . GLY A 1 99 ? -25.582 10.383 -1.171 1.00 42.94 99 GLY A N 1
ATOM 738 C CA . GLY A 1 99 ? -24.162 10.327 -1.546 1.00 42.94 99 GLY A CA 1
ATOM 739 C C . GLY A 1 99 ? -23.348 11.586 -1.231 1.00 42.94 99 GLY A C 1
ATOM 740 O O . GLY A 1 99 ? -22.928 12.316 -2.125 1.00 42.94 99 GLY A O 1
ATOM 741 N N . LYS A 1 100 ? -23.102 11.835 0.049 1.00 39.78 100 LYS A N 1
ATOM 742 C CA . LYS A 1 100 ? -22.140 12.796 0.554 1.00 39.78 100 LYS A CA 1
ATOM 743 C C . LYS A 1 100 ? -21.299 12.024 1.549 1.00 39.78 100 LYS A C 1
ATOM 745 O O . LYS A 1 100 ? -21.748 11.780 2.657 1.00 39.78 100 LYS A O 1
ATOM 750 N N . ALA A 1 101 ? -20.101 11.619 1.128 1.00 48.19 101 ALA A N 1
ATOM 751 C CA . ALA A 1 101 ? -19.065 11.199 2.061 1.00 48.19 101 ALA A CA 1
ATOM 752 C C . ALA A 1 101 ? -19.061 12.204 3.225 1.00 48.19 101 ALA A C 1
ATOM 754 O O . ALA A 1 101 ? -18.957 13.409 2.956 1.00 48.19 101 ALA A O 1
ATOM 755 N N . LYS A 1 102 ? -19.297 11.739 4.468 1.00 50.44 102 LYS A N 1
ATOM 756 C CA . LYS A 1 102 ? -19.390 12.624 5.640 1.00 50.44 102 LYS A CA 1
ATOM 757 C C . LYS A 1 102 ? -18.240 13.627 5.598 1.00 50.44 102 LYS A C 1
ATOM 759 O O . LYS A 1 102 ? -17.097 13.277 5.301 1.00 50.44 102 LYS A O 1
ATOM 764 N N . ALA A 1 103 ? -18.612 14.885 5.827 1.00 47.47 103 ALA A N 1
ATOM 765 C CA . ALA A 1 103 ? -17.754 16.049 5.750 1.00 47.47 103 ALA A CA 1
ATOM 766 C C . ALA A 1 103 ? -16.419 15.788 6.453 1.00 47.47 103 ALA A C 1
ATOM 768 O O . ALA A 1 103 ? -16.396 15.442 7.633 1.00 47.47 103 ALA A O 1
ATOM 769 N N . LYS A 1 104 ? -15.341 15.970 5.683 1.00 50.84 104 LYS A N 1
ATOM 770 C CA . LYS A 1 104 ? -13.958 16.125 6.135 1.00 50.84 104 LYS A CA 1
ATOM 771 C C . LYS A 1 104 ? -13.957 16.809 7.500 1.00 50.84 104 LYS A C 1
ATOM 773 O O . LYS A 1 104 ? -14.420 17.948 7.602 1.00 50.84 104 LYS A O 1
ATOM 778 N N . SER A 1 105 ? -13.549 16.087 8.539 1.00 49.62 105 SER A N 1
ATOM 779 C CA . SER A 1 105 ? -13.609 16.621 9.893 1.00 49.62 105 SER A CA 1
ATOM 780 C C . SER A 1 105 ? -12.679 17.827 9.937 1.00 49.62 105 SER A C 1
ATOM 782 O O . SER A 1 105 ? -11.582 17.790 9.386 1.00 49.62 105 SER A O 1
ATOM 784 N N . GLU A 1 106 ? -13.092 18.917 10.576 1.00 49.28 106 GLU A N 1
ATOM 785 C CA . GLU A 1 106 ? -12.307 20.160 10.686 1.00 49.28 106 GLU A CA 1
ATOM 786 C C . GLU A 1 106 ? -10.932 19.948 11.365 1.00 49.28 106 GLU A C 1
ATOM 788 O O . GLU A 1 106 ? -10.077 20.830 11.366 1.00 49.28 106 GLU A O 1
ATOM 793 N N . LYS A 1 107 ? -10.698 18.746 11.909 1.00 52.97 107 LYS A N 1
ATOM 794 C CA . LYS A 1 107 ? -9.451 18.288 12.529 1.00 52.97 107 LYS A CA 1
ATOM 795 C C . LYS A 1 107 ? -8.580 17.395 11.638 1.00 52.97 107 LYS A C 1
ATOM 797 O O . LYS A 1 107 ? -7.517 16.993 12.105 1.00 52.97 107 LYS A O 1
ATOM 802 N N . ASP A 1 108 ? -8.992 17.091 10.408 1.00 62.97 108 ASP A N 1
ATOM 803 C CA . ASP A 1 108 ? -8.189 16.259 9.511 1.00 62.97 108 ASP A CA 1
ATOM 804 C C . ASP A 1 108 ? -6.940 17.044 9.091 1.00 62.97 108 ASP A C 1
ATOM 806 O O . ASP A 1 108 ? -7.017 18.094 8.440 1.00 62.97 108 ASP A O 1
ATOM 810 N N . GLY A 1 109 ? -5.768 16.554 9.490 1.00 73.38 109 GLY A N 1
ATOM 811 C CA . GLY A 1 109 ? -4.504 17.232 9.227 1.00 73.38 109 GLY A CA 1
ATOM 812 C C . GLY A 1 109 ? -4.239 17.373 7.719 1.00 73.38 109 GLY A C 1
ATOM 813 O O . GLY A 1 109 ? -4.717 16.566 6.912 1.00 73.38 109 GLY A O 1
ATOM 814 N N . PRO A 1 110 ? -3.416 18.350 7.286 1.00 77.50 110 PRO A N 1
ATOM 815 C CA . PRO A 1 110 ? -3.023 18.459 5.879 1.00 77.50 110 PRO A CA 1
ATOM 816 C C . PRO A 1 110 ? -2.375 17.161 5.377 1.00 77.50 110 PRO A C 1
ATOM 818 O O . PRO A 1 110 ? -2.588 16.768 4.232 1.00 77.50 110 PRO A O 1
ATOM 821 N N . LEU A 1 111 ? -1.663 16.447 6.254 1.00 75.25 111 LEU A N 1
ATOM 822 C CA . LEU A 1 111 ? -1.103 15.136 5.950 1.00 75.25 111 LEU A CA 1
ATOM 823 C C . LEU A 1 111 ? -2.193 14.129 5.554 1.00 75.25 111 LEU A C 1
ATOM 825 O O . LEU A 1 111 ? -2.065 13.493 4.521 1.00 75.25 111 LEU A O 1
ATOM 829 N N . GLU A 1 112 ? -3.287 14.013 6.304 1.00 75.19 112 GLU A N 1
ATOM 830 C CA . GLU A 1 112 ? -4.339 13.015 6.044 1.00 75.19 112 GLU A CA 1
ATOM 831 C C . GLU A 1 112 ? -5.079 13.280 4.731 1.00 75.19 112 GLU A C 1
ATOM 833 O O . GLU A 1 112 ? -5.448 12.347 4.020 1.00 75.19 112 GLU A O 1
ATOM 838 N N . THR A 1 113 ? -5.214 14.557 4.362 1.00 79.81 113 THR A N 1
ATOM 839 C CA . THR A 1 113 ? -5.810 14.959 3.081 1.00 79.81 113 THR A CA 1
ATOM 840 C C . THR A 1 113 ? -4.929 14.569 1.896 1.00 79.81 113 THR A C 1
ATOM 842 O O . THR A 1 113 ? -5.428 14.076 0.885 1.00 79.81 113 THR A O 1
ATOM 845 N N . TRP A 1 114 ? -3.625 14.838 1.992 1.00 84.31 114 TRP A N 1
ATOM 846 C CA . TRP A 1 114 ? -2.714 14.728 0.852 1.00 84.31 114 TRP A CA 1
ATOM 847 C C . TRP A 1 114 ? -1.990 13.384 0.774 1.00 84.31 114 TRP A C 1
ATOM 849 O O . TRP A 1 114 ? -1.543 13.008 -0.305 1.00 84.31 114 TRP A O 1
ATOM 859 N N . LEU A 1 115 ? -1.908 12.619 1.865 1.00 88.81 115 LEU A N 1
ATOM 860 C CA . LEU A 1 115 ? -1.164 11.359 1.904 1.00 88.81 115 LEU A CA 1
ATOM 861 C C . LEU A 1 115 ? -1.690 10.348 0.881 1.00 88.81 115 LEU A C 1
ATOM 863 O O . LEU A 1 115 ? -0.906 9.768 0.137 1.00 88.81 115 LEU A O 1
ATOM 867 N N . MET A 1 116 ? -3.008 10.146 0.817 1.00 87.38 116 MET A N 1
ATOM 868 C CA . MET A 1 116 ? -3.617 9.184 -0.104 1.00 87.38 116 MET A CA 1
ATOM 869 C C . MET A 1 116 ? -3.440 9.563 -1.587 1.00 87.38 116 MET A C 1
ATOM 871 O O . MET A 1 116 ? -2.963 8.710 -2.337 1.00 87.38 116 MET A O 1
ATOM 875 N N . PRO A 1 117 ? -3.752 10.798 -2.040 1.00 89.31 117 PRO A N 1
ATOM 876 C CA . PRO A 1 117 ? -3.531 11.173 -3.437 1.00 89.31 117 PRO A CA 1
ATOM 877 C C . PRO A 1 117 ? -2.045 11.220 -3.813 1.00 89.31 117 PRO A C 1
ATOM 879 O O . PRO A 1 117 ? -1.698 10.814 -4.919 1.00 89.31 117 PRO A O 1
ATOM 882 N N . LEU A 1 118 ? -1.154 11.645 -2.908 1.00 91.12 118 LEU A N 1
ATOM 883 C CA . LEU A 1 118 ? 0.291 11.615 -3.163 1.00 91.12 118 LEU A CA 1
ATOM 884 C C . LEU A 1 118 ? 0.816 10.182 -3.268 1.00 91.12 118 LEU A C 1
ATOM 886 O O . LEU A 1 118 ? 1.600 9.886 -4.166 1.00 91.12 118 LEU A O 1
ATOM 890 N N . ASN A 1 119 ? 0.360 9.279 -2.398 1.00 94.06 119 ASN A N 1
ATOM 891 C CA . ASN A 1 119 ? 0.735 7.871 -2.472 1.00 94.06 119 ASN A CA 1
ATOM 892 C C . ASN A 1 119 ? 0.228 7.218 -3.76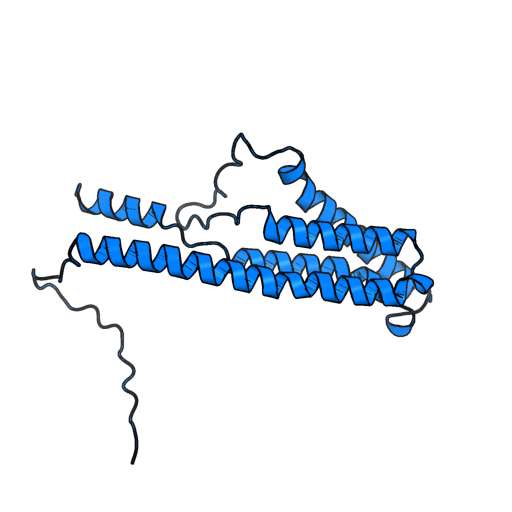9 1.00 94.06 119 ASN A C 1
ATOM 894 O O . ASN A 1 119 ? 0.975 6.498 -4.426 1.00 94.06 119 ASN A O 1
ATOM 898 N N . ALA A 1 120 ? -1.006 7.521 -4.183 1.00 92.94 120 ALA A N 1
ATOM 899 C CA . ALA A 1 120 ? -1.547 7.060 -5.459 1.00 92.94 120 ALA A CA 1
ATOM 900 C C . ALA A 1 120 ? -0.723 7.585 -6.647 1.00 92.94 120 ALA A C 1
ATOM 902 O O . ALA A 1 120 ? -0.379 6.819 -7.545 1.00 92.94 120 ALA A O 1
ATOM 903 N N . MET A 1 121 ? -0.355 8.871 -6.634 1.00 93.94 121 MET A N 1
ATOM 904 C CA . MET A 1 121 ? 0.505 9.469 -7.657 1.00 93.94 121 MET A CA 1
ATOM 905 C C . MET A 1 121 ? 1.869 8.772 -7.713 1.00 93.94 121 MET A C 1
ATOM 907 O O . MET A 1 121 ? 2.318 8.400 -8.795 1.00 93.94 121 MET A O 1
ATOM 911 N N . LEU A 1 122 ? 2.507 8.556 -6.561 1.00 94.56 122 LEU A N 1
ATOM 912 C CA . LEU A 1 122 ? 3.790 7.863 -6.468 1.00 94.56 122 LEU A CA 1
ATOM 913 C C . LEU A 1 122 ? 3.694 6.438 -7.029 1.00 94.56 122 LEU A C 1
ATOM 915 O O . LEU A 1 122 ? 4.516 6.051 -7.856 1.00 94.56 122 LEU A O 1
ATOM 919 N N . ALA A 1 123 ? 2.665 5.683 -6.643 1.00 93.50 123 ALA A N 1
ATOM 920 C CA . ALA A 1 123 ? 2.429 4.333 -7.144 1.00 93.50 123 ALA A CA 1
ATOM 921 C C . ALA A 1 123 ? 2.192 4.303 -8.668 1.00 93.50 123 ALA A C 1
ATOM 923 O O . ALA A 1 123 ? 2.710 3.420 -9.357 1.00 93.50 123 ALA A O 1
ATOM 924 N N . CYS A 1 124 ? 1.478 5.292 -9.217 1.00 94.88 124 CYS A N 1
ATOM 925 C CA . CYS A 1 124 ? 1.316 5.458 -10.663 1.00 94.88 124 CYS A CA 1
ATOM 926 C C . CYS A 1 124 ? 2.652 5.732 -11.363 1.00 94.88 124 CYS A C 1
ATOM 928 O O . CYS A 1 124 ? 2.944 5.104 -12.377 1.00 94.88 124 CYS A O 1
ATOM 930 N N . VAL A 1 125 ? 3.474 6.640 -10.829 1.00 95.00 125 VAL A N 1
ATOM 931 C CA . VAL A 1 125 ? 4.789 6.968 -11.406 1.00 95.00 125 VAL A CA 1
ATOM 932 C C . VAL A 1 125 ? 5.701 5.742 -11.417 1.00 95.00 125 VAL A C 1
ATOM 934 O O . VAL A 1 125 ? 6.321 5.458 -12.440 1.00 95.00 125 VAL A O 1
ATOM 937 N N . LEU A 1 126 ? 5.740 4.979 -10.320 1.00 93.12 126 LEU A N 1
ATOM 938 C CA . LEU A 1 126 ? 6.502 3.730 -10.244 1.00 93.12 126 LEU A CA 1
ATOM 939 C C . LEU A 1 126 ? 6.010 2.715 -11.283 1.00 93.12 126 LEU A C 1
ATOM 941 O O . LEU A 1 126 ? 6.817 2.151 -12.017 1.00 93.12 126 LEU A O 1
ATOM 945 N N . THR A 1 127 ? 4.692 2.558 -11.424 1.00 93.44 127 THR A N 1
ATOM 946 C CA . THR A 1 127 ? 4.091 1.654 -12.419 1.00 93.44 127 THR A CA 1
ATOM 947 C C . THR A 1 127 ? 4.453 2.062 -13.845 1.00 93.44 127 THR A C 1
ATOM 949 O O . THR A 1 127 ? 4.848 1.215 -14.640 1.00 93.44 127 THR A O 1
ATOM 952 N N . ILE A 1 128 ? 4.368 3.355 -14.171 1.00 93.25 128 ILE A N 1
ATOM 953 C CA . ILE A 1 128 ? 4.767 3.881 -15.484 1.00 93.25 128 ILE A CA 1
ATOM 954 C C . ILE A 1 128 ? 6.251 3.606 -15.733 1.00 93.25 128 ILE A C 1
ATOM 956 O O . ILE A 1 128 ? 6.606 3.165 -16.821 1.00 93.25 128 ILE A O 1
ATOM 960 N N . SER A 1 129 ? 7.105 3.817 -14.728 1.00 88.94 129 SER A N 1
ATOM 961 C CA . SER A 1 129 ? 8.535 3.526 -14.833 1.00 88.94 129 SER A CA 1
ATOM 962 C C . SER A 1 129 ? 8.801 2.043 -15.095 1.00 88.94 129 SER A C 1
ATOM 964 O O . SER A 1 129 ? 9.615 1.728 -15.956 1.00 88.94 129 SER A O 1
ATOM 966 N N . GLY A 1 130 ? 8.109 1.141 -14.392 1.00 88.44 130 GLY A N 1
ATOM 967 C CA . GLY A 1 130 ? 8.239 -0.303 -14.601 1.00 88.44 130 GLY A CA 1
ATOM 968 C C . GLY A 1 130 ? 7.774 -0.730 -15.991 1.00 88.44 130 GLY A C 1
ATOM 969 O O . GLY A 1 130 ? 8.489 -1.429 -16.697 1.00 88.44 130 GLY A O 1
ATOM 970 N N . VAL A 1 131 ? 6.609 -0.250 -16.435 1.00 89.25 131 VAL A N 1
ATOM 971 C CA . VAL A 1 131 ? 6.081 -0.558 -17.775 1.00 89.25 131 VAL A CA 1
ATOM 972 C C . VAL A 1 131 ? 6.989 -0.005 -18.876 1.00 89.25 131 VAL A C 1
ATOM 974 O O . VAL A 1 131 ? 7.218 -0.687 -19.873 1.00 89.25 131 VAL A O 1
ATOM 977 N N . ALA A 1 132 ? 7.525 1.206 -18.707 1.00 88.19 132 ALA A N 1
ATOM 978 C CA . ALA A 1 132 ? 8.457 1.793 -19.663 1.00 88.19 132 ALA A CA 1
ATOM 979 C C . ALA A 1 132 ? 9.763 0.989 -19.750 1.00 88.19 132 ALA A C 1
ATOM 981 O O . ALA A 1 132 ? 10.249 0.743 -20.851 1.00 88.19 132 ALA A O 1
ATOM 982 N N . GLY A 1 133 ? 10.309 0.546 -18.615 1.00 83.38 133 GLY A N 1
ATOM 983 C CA . GLY A 1 133 ? 11.489 -0.319 -18.573 1.00 83.38 133 GLY A CA 1
ATOM 984 C C . GLY A 1 133 ? 11.276 -1.635 -19.334 1.00 83.38 133 GLY A C 1
ATOM 985 O O . GLY A 1 133 ? 11.992 -1.912 -20.302 1.00 83.38 133 GLY A O 1
ATOM 986 N N . MET A 1 134 ? 10.155 -2.313 -19.055 1.00 82.62 134 MET A N 1
ATOM 987 C CA . MET A 1 134 ? 9.744 -3.543 -19.746 1.00 82.62 134 MET A CA 1
ATOM 988 C C . MET A 1 134 ? 9.579 -3.365 -21.267 1.00 82.62 134 MET A C 1
ATOM 990 O O . MET A 1 134 ? 9.873 -4.281 -22.035 1.00 82.62 134 MET A O 1
ATOM 994 N N . GLN A 1 135 ? 9.103 -2.202 -21.729 1.00 81.81 135 GLN A N 1
ATOM 995 C CA . GLN A 1 135 ? 8.956 -1.896 -23.161 1.00 81.81 135 GLN A CA 1
ATOM 996 C C . GLN A 1 135 ? 10.291 -1.607 -23.856 1.00 81.81 135 GLN A C 1
ATOM 998 O O . GLN A 1 135 ? 10.433 -1.876 -25.048 1.00 81.81 135 GLN A O 1
ATOM 1003 N N . ASN A 1 136 ? 11.275 -1.089 -23.121 1.00 80.75 136 ASN A N 1
ATOM 1004 C CA . ASN A 1 136 ? 12.593 -0.740 -23.649 1.00 80.75 136 ASN A CA 1
ATOM 1005 C C . ASN A 1 136 ? 13.546 -1.945 -23.751 1.00 80.75 136 ASN A C 1
ATOM 1007 O O . ASN A 1 136 ? 14.730 -1.771 -24.035 1.00 80.75 136 ASN A O 1
ATOM 1011 N N . GLY A 1 137 ? 13.053 -3.167 -23.524 1.00 67.81 137 GLY A N 1
ATOM 1012 C CA . GLY A 1 137 ? 13.870 -4.382 -23.547 1.00 67.81 137 GLY A CA 1
ATOM 1013 C C . GLY A 1 137 ? 14.757 -4.545 -22.311 1.00 67.81 137 GLY A C 1
ATOM 1014 O O . GLY A 1 137 ? 15.513 -5.514 -22.237 1.00 67.81 137 GLY A O 1
ATOM 1015 N N . LEU A 1 138 ? 14.631 -3.649 -21.325 1.00 58.94 138 LEU A N 1
ATOM 1016 C CA . LEU A 1 138 ? 15.060 -3.932 -19.970 1.00 58.94 138 LEU A CA 1
ATOM 1017 C C . LEU A 1 138 ? 14.002 -4.863 -19.366 1.00 58.94 138 LEU A C 1
ATOM 1019 O O . LEU A 1 138 ? 12.965 -4.460 -18.873 1.00 58.94 138 LEU A O 1
ATOM 1023 N N . SER A 1 139 ? 14.234 -6.159 -19.548 1.00 64.38 139 SER A N 1
ATOM 1024 C CA . SER A 1 139 ? 14.243 -7.083 -18.421 1.00 64.38 139 SER A CA 1
ATOM 1025 C C . SER A 1 139 ? 12.939 -7.124 -17.575 1.00 64.38 139 SER A C 1
ATOM 1027 O O . SER A 1 139 ? 12.668 -6.249 -16.758 1.00 64.38 139 SER A O 1
ATOM 1029 N N . GLY A 1 140 ? 12.103 -8.148 -17.788 1.00 70.00 140 GLY A N 1
ATOM 1030 C CA . GLY A 1 140 ? 10.704 -8.218 -17.337 1.00 70.00 140 GLY A CA 1
ATOM 1031 C C . GLY A 1 140 ? 10.477 -8.498 -15.840 1.00 70.00 140 GLY A C 1
ATOM 1032 O O . GLY A 1 140 ? 11.059 -7.887 -14.947 1.00 70.00 140 GLY A O 1
ATOM 1033 N N . TRP A 1 141 ? 9.561 -9.422 -15.531 1.00 74.06 141 TRP A N 1
ATOM 1034 C CA . TRP A 1 141 ? 9.297 -9.828 -14.139 1.00 74.06 141 TRP A CA 1
ATOM 1035 C C . TRP A 1 141 ? 10.487 -10.561 -13.507 1.00 74.06 141 TRP A C 1
ATOM 1037 O O . TRP A 1 141 ? 10.701 -10.446 -12.302 1.00 74.06 141 TRP A O 1
ATOM 1047 N N . GLU A 1 142 ? 11.254 -11.289 -14.321 1.00 74.06 142 GLU A N 1
ATOM 1048 C CA . GLU A 1 142 ? 12.415 -12.085 -13.897 1.00 74.06 142 GLU A CA 1
ATOM 1049 C C . GLU A 1 142 ? 13.582 -11.206 -13.449 1.00 74.06 142 GLU A C 1
ATOM 1051 O O . GLU A 1 142 ? 14.292 -11.533 -12.501 1.00 74.06 142 GLU A O 1
ATOM 1056 N N . ASP A 1 143 ? 13.712 -10.039 -14.069 1.00 75.38 143 ASP A N 1
ATOM 1057 C CA . ASP A 1 143 ? 14.786 -9.099 -13.793 1.00 75.38 143 ASP A CA 1
ATOM 1058 C C . ASP A 1 143 ? 14.371 -8.025 -12.784 1.00 75.38 143 ASP A C 1
ATOM 1060 O O . ASP A 1 143 ? 15.136 -7.125 -12.470 1.00 75.38 143 ASP A O 1
ATOM 1064 N N . GLY A 1 144 ? 13.168 -8.111 -12.220 1.00 78.12 144 GLY A N 1
ATOM 1065 C CA . GLY A 1 144 ? 12.731 -7.269 -11.111 1.00 78.12 144 GLY A CA 1
ATOM 1066 C C . GLY A 1 144 ? 12.084 -5.941 -11.501 1.00 78.12 144 GLY A C 1
ATOM 1067 O O . GLY A 1 144 ? 11.422 -5.360 -10.645 1.00 78.12 144 GLY A O 1
ATOM 1068 N N . GLU A 1 145 ? 12.156 -5.469 -12.749 1.00 81.12 145 GLU A N 1
ATOM 1069 C CA . GLU A 1 145 ? 11.474 -4.220 -13.142 1.00 81.12 145 GLU A CA 1
ATOM 1070 C C . GLU A 1 145 ? 9.946 -4.333 -13.040 1.00 81.12 145 GLU A C 1
ATOM 1072 O O . GLU A 1 145 ? 9.272 -3.381 -12.637 1.00 81.12 145 GLU A O 1
ATOM 1077 N N . GLY A 1 146 ? 9.398 -5.532 -13.274 1.00 84.50 146 GLY A N 1
ATOM 1078 C CA . GLY A 1 146 ? 7.981 -5.828 -13.031 1.00 84.50 146 GLY A CA 1
ATOM 1079 C C . GLY A 1 146 ? 7.537 -5.600 -11.576 1.00 84.50 146 GLY A C 1
ATOM 1080 O O . GLY A 1 146 ? 6.361 -5.331 -11.322 1.00 84.50 146 GLY A O 1
ATOM 1081 N N . MET A 1 147 ? 8.462 -5.613 -10.608 1.00 89.50 147 MET A N 1
ATOM 1082 C CA . MET A 1 147 ? 8.146 -5.360 -9.195 1.00 89.50 147 MET A CA 1
ATOM 1083 C C . MET A 1 147 ? 7.742 -3.904 -8.927 1.00 89.50 147 MET A C 1
ATOM 1085 O O . MET A 1 147 ? 7.140 -3.626 -7.892 1.00 89.50 147 MET A O 1
ATOM 1089 N N . LEU A 1 148 ? 7.999 -2.972 -9.852 1.00 90.88 148 LEU A N 1
ATOM 1090 C CA . LEU A 1 148 ? 7.554 -1.579 -9.724 1.00 90.88 148 LEU A CA 1
ATOM 1091 C C . LEU A 1 148 ? 6.039 -1.395 -9.879 1.00 90.88 148 LEU A C 1
ATOM 1093 O O . LEU A 1 148 ? 5.494 -0.373 -9.465 1.00 90.88 148 LEU A O 1
ATOM 1097 N N . ILE A 1 149 ? 5.348 -2.392 -10.434 1.00 91.56 149 ILE A N 1
ATOM 1098 C CA . ILE A 1 149 ? 3.883 -2.420 -10.558 1.00 91.56 149 ILE A CA 1
ATOM 1099 C C . ILE A 1 149 ? 3.232 -2.789 -9.209 1.00 91.56 149 ILE A C 1
ATOM 1101 O O . ILE A 1 149 ? 2.086 -2.437 -8.915 1.00 91.56 149 ILE A O 1
ATOM 1105 N N . LEU A 1 150 ? 3.979 -3.493 -8.358 1.00 92.12 150 LEU A N 1
ATOM 1106 C CA . LEU A 1 150 ? 3.501 -4.123 -7.131 1.00 92.12 150 LEU A CA 1
ATOM 1107 C C . LEU A 1 150 ? 2.944 -3.114 -6.102 1.00 92.12 150 LEU A C 1
ATOM 1109 O O . LEU A 1 150 ? 1.849 -3.361 -5.591 1.00 92.12 150 LEU A O 1
ATOM 1113 N N . PRO A 1 151 ? 3.582 -1.950 -5.841 1.00 91.94 151 PRO A N 1
ATOM 1114 C CA . PRO A 1 151 ? 3.023 -0.915 -4.968 1.00 91.94 151 PRO A CA 1
ATOM 1115 C C . PRO A 1 151 ? 1.633 -0.430 -5.394 1.00 91.94 151 PRO A C 1
ATOM 1117 O O . PRO A 1 151 ? 0.767 -0.239 -4.543 1.00 91.94 151 PRO A O 1
ATOM 1120 N N . PHE A 1 152 ? 1.384 -0.287 -6.699 1.00 94.06 152 PHE A N 1
ATOM 1121 C CA . PHE A 1 152 ? 0.088 0.161 -7.210 1.00 94.06 152 PHE A CA 1
ATOM 1122 C C . PHE A 1 152 ? -0.997 -0.903 -7.054 1.00 94.06 152 PHE A C 1
ATOM 1124 O O . PHE A 1 152 ? -2.082 -0.610 -6.555 1.00 94.06 152 PHE A O 1
ATOM 1131 N N . VAL A 1 153 ? -0.697 -2.156 -7.403 1.00 94.06 153 VAL A N 1
ATOM 1132 C CA . VAL A 1 153 ? -1.640 -3.273 -7.220 1.00 94.06 153 VAL A CA 1
ATOM 1133 C C . VAL A 1 153 ? -2.017 -3.426 -5.748 1.00 94.06 153 VAL A C 1
ATOM 1135 O O . VAL A 1 153 ? -3.196 -3.528 -5.408 1.00 94.06 153 VAL A O 1
ATOM 1138 N N . VAL A 1 154 ? -1.025 -3.382 -4.860 1.00 93.81 154 VAL A N 1
ATOM 1139 C CA . VAL A 1 154 ? -1.240 -3.462 -3.414 1.00 93.81 154 VAL A CA 1
ATOM 1140 C C . VAL A 1 154 ? -2.057 -2.281 -2.904 1.00 93.81 154 VAL A C 1
ATOM 1142 O O . VAL A 1 154 ? -2.974 -2.489 -2.113 1.00 93.81 154 VAL A O 1
ATOM 1145 N N . PHE A 1 155 ? -1.766 -1.062 -3.364 1.00 92.31 155 PHE A N 1
ATOM 1146 C CA . PHE A 1 155 ? -2.545 0.123 -3.014 1.00 92.31 155 PHE A CA 1
ATOM 1147 C C . PHE A 1 155 ? -4.030 -0.075 -3.343 1.00 92.31 155 PHE A C 1
ATOM 1149 O O . PHE A 1 155 ? -4.878 0.131 -2.476 1.00 92.31 155 PHE A O 1
ATOM 1156 N N . ILE A 1 156 ? -4.353 -0.556 -4.548 1.00 91.25 156 ILE A N 1
ATOM 1157 C CA . ILE A 1 156 ? -5.738 -0.832 -4.952 1.00 91.25 156 ILE A CA 1
ATOM 1158 C C . ILE A 1 156 ? -6.374 -1.914 -4.072 1.00 91.25 156 ILE A C 1
ATOM 1160 O O . ILE A 1 156 ? -7.472 -1.705 -3.559 1.00 91.25 156 ILE A O 1
ATOM 1164 N N . ILE A 1 157 ? -5.687 -3.039 -3.843 1.00 90.81 157 ILE A N 1
ATOM 1165 C CA . ILE A 1 157 ? -6.195 -4.133 -2.997 1.00 90.81 157 ILE A CA 1
ATOM 1166 C C . ILE A 1 157 ? -6.502 -3.635 -1.582 1.00 90.81 157 ILE A C 1
ATOM 1168 O O . ILE A 1 157 ? -7.566 -3.932 -1.040 1.00 90.81 157 ILE A O 1
ATOM 1172 N N . VAL A 1 158 ? -5.596 -2.857 -0.987 1.00 88.25 158 VAL A N 1
ATOM 1173 C CA . VAL A 1 158 ? -5.780 -2.313 0.362 1.00 88.25 158 VAL A CA 1
ATOM 1174 C C . VAL A 1 158 ? -6.926 -1.306 0.390 1.00 88.25 158 VAL A C 1
ATOM 1176 O O . VAL A 1 158 ? -7.722 -1.337 1.322 1.00 88.25 158 VAL A O 1
ATOM 1179 N N . MET A 1 159 ? -7.066 -0.447 -0.622 1.00 86.56 159 MET A N 1
ATOM 1180 C CA . MET A 1 159 ? -8.178 0.507 -0.684 1.00 86.56 159 MET A CA 1
ATOM 1181 C C . MET A 1 159 ? -9.534 -0.188 -0.839 1.00 86.56 159 MET A C 1
ATOM 1183 O O . MET A 1 159 ? -10.488 0.188 -0.159 1.00 86.56 159 MET A O 1
ATOM 1187 N N . VAL A 1 160 ? -9.614 -1.246 -1.649 1.00 85.12 160 VAL A N 1
ATOM 1188 C CA . VAL A 1 160 ? -10.822 -2.078 -1.750 1.00 85.12 160 VAL A CA 1
ATOM 1189 C C . VAL A 1 160 ? -11.105 -2.786 -0.423 1.00 85.12 160 VAL A C 1
ATOM 1191 O O . VAL A 1 160 ? -12.232 -2.742 0.058 1.00 85.12 160 VAL A O 1
ATOM 1194 N N . GLY A 1 161 ? -10.088 -3.370 0.218 1.00 83.25 161 GLY A N 1
ATOM 1195 C CA . GLY A 1 161 ? -10.228 -3.996 1.537 1.00 83.25 161 GLY A CA 1
ATOM 1196 C C . GLY A 1 161 ? -10.663 -3.011 2.627 1.00 83.25 161 GLY A C 1
ATOM 1197 O O . GLY A 1 161 ? -11.438 -3.350 3.513 1.00 83.25 161 GLY A O 1
ATOM 1198 N N . ARG A 1 162 ? -10.233 -1.749 2.552 1.00 79.69 162 ARG A N 1
ATOM 1199 C CA . ARG A 1 162 ? -10.736 -0.692 3.439 1.00 79.69 162 ARG A CA 1
ATOM 1200 C C . ARG A 1 162 ? -12.216 -0.417 3.198 1.00 79.69 162 ARG A C 1
ATOM 1202 O O . ARG A 1 162 ? -12.953 -0.270 4.164 1.00 79.69 162 ARG A O 1
ATOM 1209 N N . ALA A 1 163 ? -12.660 -0.380 1.944 1.00 74.50 163 ALA A N 1
ATOM 1210 C CA . ALA A 1 163 ? -14.070 -0.175 1.627 1.00 74.50 163 ALA A CA 1
ATOM 1211 C C . ALA A 1 163 ? -14.962 -1.311 2.161 1.00 74.50 163 ALA A C 1
ATOM 1213 O O . ALA A 1 163 ? -16.077 -1.046 2.595 1.00 74.50 163 ALA A O 1
ATOM 1214 N N . THR A 1 164 ? -14.471 -2.556 2.190 1.00 73.56 164 THR A N 1
ATOM 1215 C CA . THR A 1 164 ? -15.230 -3.693 2.741 1.00 73.56 164 THR A CA 1
ATOM 1216 C C . THR A 1 164 ? -15.238 -3.749 4.268 1.00 73.56 164 THR A C 1
ATOM 1218 O O . THR A 1 164 ? -16.133 -4.361 4.840 1.00 73.56 164 THR A O 1
ATOM 1221 N N . LEU A 1 165 ? -14.260 -3.125 4.930 1.00 70.12 165 LEU A N 1
ATOM 1222 C CA . LEU A 1 165 ? -14.163 -3.055 6.393 1.00 70.12 165 LEU A CA 1
ATOM 1223 C C . LEU A 1 165 ? -14.856 -1.825 6.991 1.00 70.12 165 LEU A C 1
ATOM 1225 O O . LEU A 1 165 ? -14.794 -1.638 8.206 1.00 70.12 165 LEU A O 1
ATOM 1229 N N . ALA A 1 166 ? -15.448 -0.958 6.165 1.00 66.19 166 ALA A N 1
ATOM 1230 C CA . ALA A 1 166 ? -16.110 0.246 6.641 1.00 66.19 166 ALA A CA 1
ATOM 1231 C C . ALA A 1 166 ? -17.255 -0.126 7.606 1.00 66.19 166 ALA A C 1
ATOM 1233 O O . ALA A 1 166 ? -18.129 -0.911 7.232 1.00 66.19 166 ALA A O 1
ATOM 1234 N N . PRO A 1 167 ? -17.234 0.390 8.851 1.00 62.62 167 PRO A N 1
ATOM 1235 C CA . PRO A 1 167 ? -18.207 0.012 9.864 1.00 62.62 167 PRO A CA 1
ATOM 1236 C C . PRO A 1 167 ? -19.609 0.469 9.457 1.00 62.62 167 PRO A C 1
ATOM 1238 O O . PRO A 1 167 ? -19.785 1.521 8.835 1.00 62.62 167 PRO A O 1
ATOM 1241 N N . ILE A 1 168 ? -20.604 -0.328 9.837 1.00 60.84 168 ILE A N 1
ATOM 1242 C CA . ILE A 1 168 ? -22.023 -0.024 9.629 1.00 60.84 168 ILE A CA 1
ATOM 1243 C C . ILE A 1 168 ? -22.395 1.196 10.492 1.00 60.84 168 ILE A C 1
ATOM 1245 O O . ILE A 1 168 ? -22.008 1.267 11.661 1.00 60.84 168 ILE A O 1
ATOM 1249 N N . ASP A 1 169 ? -23.137 2.159 9.930 1.00 62.44 169 ASP A N 1
ATOM 1250 C CA . ASP A 1 169 ? -23.545 3.402 10.609 1.00 62.44 169 ASP A CA 1
ATOM 1251 C C . ASP A 1 169 ? -24.596 3.127 11.699 1.00 62.44 169 ASP A C 1
ATOM 1253 O O . ASP A 1 169 ? -25.805 3.267 11.512 1.00 62.44 169 ASP A O 1
ATOM 1257 N N . VAL A 1 170 ? -24.121 2.713 12.873 1.00 62.50 170 VAL A N 1
ATOM 1258 C CA . VAL A 1 170 ? -24.955 2.462 14.058 1.00 62.50 170 VAL A CA 1
ATOM 1259 C C . VAL A 1 170 ? -25.675 3.718 14.557 1.00 62.50 170 VAL A C 1
ATOM 1261 O O . VAL A 1 170 ? -26.745 3.606 15.150 1.00 62.50 170 VAL A O 1
ATOM 1264 N N . ASP A 1 171 ? -25.142 4.908 14.274 1.00 62.59 171 ASP A N 1
ATOM 1265 C CA . ASP A 1 171 ? -25.764 6.183 14.647 1.00 62.59 171 ASP A CA 1
ATOM 1266 C C . ASP A 1 171 ? -27.021 6.465 13.798 1.00 62.59 171 ASP A C 1
ATOM 1268 O O . ASP A 1 171 ? -28.010 7.016 14.291 1.00 62.59 171 ASP A O 1
ATOM 1272 N N . GLY A 1 172 ? -27.030 6.039 12.529 1.00 61.72 172 GLY A N 1
ATOM 1273 C CA . GLY A 1 172 ? -28.214 6.065 11.670 1.00 61.72 172 GLY A CA 1
ATOM 1274 C C . GLY A 1 172 ? -29.332 5.162 12.200 1.00 61.72 172 GLY A C 1
ATOM 1275 O O . GLY A 1 172 ? -30.497 5.571 12.226 1.00 61.72 172 GLY A O 1
ATOM 1276 N N . LEU A 1 173 ? -28.972 3.978 12.709 1.00 64.56 173 LEU A N 1
ATOM 1277 C CA . LEU A 1 173 ? -29.904 3.051 13.363 1.00 64.56 173 LEU A CA 1
ATOM 1278 C C . LEU A 1 173 ? -30.480 3.643 14.659 1.00 64.56 173 LEU A C 1
ATOM 1280 O O . LEU A 1 173 ? -31.682 3.543 14.908 1.00 64.56 173 LEU A O 1
ATOM 1284 N N . GLU A 1 174 ? -29.659 4.335 15.449 1.00 64.19 174 GLU A N 1
ATOM 1285 C CA . GLU A 1 174 ? -30.113 5.032 16.656 1.00 64.19 174 GLU A CA 1
ATOM 1286 C C . GLU A 1 174 ? -31.072 6.188 16.322 1.00 64.19 174 GLU A C 1
ATOM 1288 O O . GLU A 1 174 ? -32.055 6.422 17.022 1.00 64.19 174 GLU A O 1
ATOM 1293 N N . LYS A 1 175 ? -30.870 6.878 15.198 1.00 67.25 175 LYS A N 1
ATOM 1294 C CA . LYS A 1 175 ? -31.779 7.941 14.746 1.00 67.25 175 LYS A CA 1
ATOM 1295 C C . LYS A 1 175 ? -33.129 7.405 14.254 1.00 67.25 175 LYS A C 1
ATOM 1297 O O . LYS A 1 175 ? -34.155 8.059 14.454 1.00 67.25 175 LYS A O 1
ATOM 1302 N N . LEU A 1 176 ? -33.151 6.215 13.651 1.00 64.56 176 LEU A N 1
ATOM 1303 C CA . LEU A 1 176 ? -34.388 5.518 13.283 1.00 64.56 176 LEU A CA 1
ATOM 1304 C C . LEU A 1 176 ? -35.190 5.084 14.521 1.00 64.56 176 LEU A C 1
ATOM 1306 O O . LEU A 1 176 ? -36.412 5.228 14.505 1.00 64.56 176 LEU A O 1
ATOM 1310 N N . LYS A 1 177 ? -34.521 4.684 15.618 1.00 59.72 177 LYS A N 1
ATOM 1311 C CA . LYS A 1 177 ? -35.165 4.436 16.927 1.00 59.72 177 LYS A CA 1
ATOM 1312 C C . LYS A 1 177 ? -35.978 5.649 17.399 1.00 59.72 177 LYS A C 1
ATOM 1314 O O . LYS A 1 177 ? -37.093 5.492 17.886 1.00 59.72 177 LYS A O 1
ATOM 1319 N N . TYR A 1 178 ? -35.451 6.865 17.237 1.00 56.59 178 TYR A N 1
ATOM 1320 C CA . TYR A 1 178 ? -36.150 8.084 17.661 1.00 56.59 178 TYR A CA 1
ATOM 1321 C C . TYR A 1 178 ? -37.277 8.510 16.713 1.00 56.59 178 TYR A C 1
ATOM 1323 O O . TYR A 1 178 ? -38.315 8.963 17.189 1.00 56.59 178 TYR A O 1
ATOM 1331 N N . ASN A 1 179 ? -37.117 8.344 15.396 1.00 56.56 179 ASN A N 1
ATOM 1332 C CA . ASN A 1 179 ? -38.180 8.676 14.439 1.00 56.56 179 ASN A CA 1
ATOM 1333 C C . ASN A 1 179 ? -39.398 7.747 14.556 1.00 56.56 179 ASN A C 1
ATOM 1335 O O . ASN A 1 179 ? -40.514 8.202 14.335 1.00 56.56 179 ASN A O 1
ATOM 1339 N N . TYR A 1 180 ? -39.208 6.487 14.955 1.00 54.75 180 TYR A N 1
ATOM 1340 C CA . TYR A 1 180 ? -40.319 5.566 15.222 1.00 54.75 180 TYR A CA 1
ATOM 1341 C C . TYR A 1 180 ? -41.096 5.915 16.508 1.00 54.75 180 TYR A C 1
ATOM 1343 O O . TYR A 1 180 ? -42.236 5.508 16.676 1.00 54.75 180 TYR A O 1
ATOM 1351 N N . LYS A 1 181 ? -40.495 6.700 17.414 1.00 50.28 181 LYS A N 1
ATOM 1352 C CA . LYS A 1 181 ? -41.096 7.142 18.686 1.00 50.28 181 LYS A CA 1
ATOM 1353 C C . LYS A 1 181 ? -41.915 8.439 18.558 1.00 50.28 181 LYS A C 1
ATOM 1355 O O . LYS A 1 181 ? -42.584 8.826 19.512 1.00 50.28 181 LYS A O 1
ATOM 1360 N N . GLY A 1 182 ? -41.813 9.139 17.424 1.00 52.75 182 GLY A N 1
ATOM 1361 C CA . GLY A 1 182 ? -42.424 10.456 17.190 1.00 52.75 182 GLY A CA 1
ATOM 1362 C C . GLY A 1 182 ? -43.519 10.495 16.119 1.00 52.75 182 GLY A C 1
ATOM 1363 O O . GLY A 1 182 ? -43.957 11.595 15.781 1.00 52.75 182 GLY A O 1
ATOM 1364 N N . ALA A 1 183 ? -43.923 9.341 15.581 1.00 42.97 183 ALA A N 1
ATOM 1365 C CA . ALA A 1 183 ? -45.010 9.187 14.614 1.00 42.97 183 ALA A CA 1
ATOM 1366 C C . ALA A 1 183 ? -46.191 8.439 15.241 1.00 42.97 183 ALA A C 1
ATOM 1368 O O . ALA A 1 183 ? -45.929 7.507 16.033 1.00 42.97 183 ALA A O 1
#

Sequence (183 aa):
MATTRLRRALAPPTDDPTTADLDEQEQAELITSLRTHDARSSAIYRALFALVPVLAGLLVLSSARSIGLAMTLGSLSSLAATVYTLYYLPLPPIDEGKGKAKAKSEKDGPLETWLMPLNAMLACVLTISGVAGMQNGLSGWEDGEGMLILPFVVFIIVMVGRATLAPIDVDGLEKLKYNYKGA

Organism: NCBI:txid703497

Secondary structure (DSSP, 8-state):
----------PPPP--S------HHHHHHHHHHHHHHHHHHHHHHHHHHHHHHHHHHHHHHHTHHHH-HHHHHHHHHHHHHHHHHHHHSPPPP--SSSS------TT--HHHHHHHHHHHHHHHHHHHHHHHHHHTT---TTTTGGGGGHHHHHHHHHHHHHHHTPPP-HHHHHHHHHHTT--

Radius of gyration: 23.85 Å; chains: 1; bounding box: 71×61×51 Å

pLDDT: mean 73.43, std 17.17, range [37.84, 95.44]